Protein AF-A0A956HCK0-F1 (afdb_monomer_lite)

Radius of gyration: 18.27 Å; chains: 1; bounding box: 52×39×49 Å

Sequence (175 aa):
VQETFARLIEARDRYRGDAPFRVYLFTIARNVLYSHLRSRYRIEATFDIIETDDSIADMTGRRHSSLLAEREEHRLLLDALRQLKLSYQELLELYYWQNLTGQELAELFGVVEATIRSRLRQAVSALRTRYQEMAAMPHHKDIEEEQVRAWLEELGLMLEQQKQAPRPSDHPRAG

pLDDT: mean 71.8, std 17.24, range [28.38, 95.88]

Foldseek 3Di:
DVVLVVQLVVCVVVDPPPAPVVLVSVLSSVVVVVVVLCVVQVDDPPCPVQPAQDFQCNRVVDQDQPPLDPDPLLRLLVSLLRNGRPNLNVLLCCVQQVVDDLVSVCVSSVHDSVVSVVSPVVSLVSSLVSSCVSVPPPDDDRDDSVNSSVSSNVVSVSVVVVVVDDDVPPDPPDD

Structure (mmCIF, N/CA/C/O backbone):
data_AF-A0A956HCK0-F1
#
_entry.id   AF-A0A956HCK0-F1
#
loop_
_atom_site.group_PDB
_atom_site.id
_atom_site.type_symbol
_atom_site.label_atom_id
_atom_site.label_alt_id
_atom_site.label_comp_id
_atom_site.label_asym_id
_atom_site.label_entity_id
_atom_site.label_seq_id
_atom_site.pdbx_PDB_ins_code
_atom_site.Cartn_x
_atom_site.Cartn_y
_atom_site.Cartn_z
_atom_site.occupancy
_atom_site.B_iso_or_equiv
_atom_site.auth_seq_id
_atom_site.auth_comp_id
_atom_site.auth_asym_id
_atom_site.auth_atom_id
_atom_site.pdbx_PDB_model_num
ATOM 1 N N . VAL A 1 1 ? -20.531 -3.350 -5.447 1.00 34.78 1 VAL A N 1
ATOM 2 C CA . VAL A 1 1 ? -20.790 -1.889 -5.384 1.00 34.78 1 VAL A CA 1
ATOM 3 C C . VAL A 1 1 ? -21.944 -1.557 -4.438 1.00 34.78 1 VAL A C 1
ATOM 5 O O . VAL A 1 1 ? -21.701 -0.817 -3.497 1.00 34.78 1 VAL A O 1
ATOM 8 N N . GLN A 1 2 ? -23.150 -2.128 -4.600 1.00 28.38 2 GLN A N 1
ATOM 9 C CA . GLN A 1 2 ? -24.285 -1.869 -3.686 1.00 28.38 2 GLN A CA 1
ATOM 10 C C . GLN A 1 2 ? -24.014 -2.268 -2.221 1.00 28.38 2 GLN A C 1
ATOM 12 O O . GLN A 1 2 ? -24.306 -1.491 -1.319 1.00 28.38 2 GLN A O 1
ATOM 17 N N . GLU A 1 3 ? -23.377 -3.416 -1.970 1.00 39.53 3 GLU A N 1
ATOM 18 C CA . GLU A 1 3 ? -23.091 -3.863 -0.595 1.00 39.53 3 GLU A CA 1
ATOM 19 C C . GLU A 1 3 ? -21.990 -3.045 0.105 1.00 39.53 3 GLU A C 1
ATOM 21 O O . GLU A 1 3 ? -22.076 -2.771 1.299 1.00 39.53 3 GLU A O 1
ATOM 26 N N . THR A 1 4 ? -20.992 -2.569 -0.645 1.00 37.47 4 THR A N 1
ATOM 27 C CA . THR A 1 4 ? -19.950 -1.664 -0.132 1.00 37.47 4 THR A CA 1
ATOM 28 C C . THR A 1 4 ? -20.548 -0.328 0.309 1.00 37.47 4 THR A C 1
ATOM 30 O O . THR A 1 4 ? -20.206 0.153 1.381 1.00 37.47 4 THR A O 1
ATOM 33 N N . PHE A 1 5 ? -21.475 0.239 -0.475 1.00 36.38 5 PHE A N 1
ATOM 34 C CA . PHE A 1 5 ? -22.178 1.487 -0.149 1.00 36.38 5 PHE A CA 1
ATOM 35 C C . PHE A 1 5 ? -23.145 1.334 1.037 1.00 36.38 5 PHE A C 1
ATOM 37 O O . PHE A 1 5 ? -23.207 2.223 1.882 1.00 36.38 5 PHE A O 1
ATOM 44 N N . ALA A 1 6 ? -23.854 0.205 1.144 1.00 44.66 6 ALA A N 1
ATOM 45 C CA . ALA A 1 6 ? -24.745 -0.076 2.273 1.00 44.66 6 ALA A CA 1
ATOM 46 C C . ALA A 1 6 ? -23.976 -0.180 3.604 1.00 44.66 6 ALA A C 1
ATOM 48 O O . ALA A 1 6 ? -24.339 0.474 4.581 1.00 44.66 6 ALA A O 1
ATOM 49 N N . ARG A 1 7 ? -22.846 -0.907 3.622 1.00 48.16 7 ARG A N 1
ATOM 50 C CA . ARG A 1 7 ? -21.987 -0.993 4.817 1.00 48.16 7 ARG A CA 1
ATOM 51 C C . ARG A 1 7 ? -21.259 0.321 5.128 1.00 48.16 7 ARG A C 1
ATOM 53 O O . ARG A 1 7 ? -20.979 0.586 6.291 1.00 48.16 7 ARG A O 1
ATOM 60 N N . LEU A 1 8 ? -20.999 1.161 4.121 1.00 44.34 8 LEU A N 1
ATOM 61 C CA . LEU A 1 8 ? -20.495 2.532 4.291 1.00 44.34 8 LEU A CA 1
ATOM 62 C C . LEU A 1 8 ? -21.472 3.401 5.099 1.00 44.34 8 LEU A C 1
ATOM 64 O O . LEU A 1 8 ? -21.060 4.119 6.007 1.00 44.34 8 LEU A O 1
ATOM 68 N N . ILE A 1 9 ? -22.766 3.328 4.757 1.00 48.03 9 ILE A N 1
ATOM 69 C CA . ILE A 1 9 ? -23.830 4.106 5.402 1.00 48.03 9 ILE A CA 1
ATOM 70 C C . ILE A 1 9 ? -24.038 3.633 6.843 1.00 48.03 9 ILE A C 1
ATOM 72 O O . ILE A 1 9 ? -24.081 4.466 7.740 1.00 48.03 9 ILE A O 1
ATOM 76 N N . GLU A 1 10 ? -24.059 2.321 7.091 1.00 53.06 10 GLU A N 1
ATOM 77 C CA . GLU A 1 10 ? -24.174 1.775 8.454 1.00 53.06 10 GLU A CA 1
ATOM 78 C C . GLU A 1 10 ? -22.958 2.065 9.345 1.00 53.06 10 GLU A C 1
ATOM 80 O O . GLU A 1 10 ? -23.066 2.091 10.573 1.00 53.06 10 GLU A O 1
ATOM 85 N N . ALA A 1 11 ? -21.778 2.230 8.746 1.00 51.44 11 ALA A N 1
ATOM 86 C CA . ALA A 1 11 ? -20.554 2.490 9.486 1.00 51.44 11 ALA A CA 1
ATOM 87 C C . ALA A 1 11 ? -20.351 3.977 9.801 1.00 51.44 11 ALA A C 1
ATOM 89 O O . ALA A 1 11 ? -19.704 4.296 10.796 1.00 51.44 11 ALA A O 1
ATOM 90 N N . ARG A 1 12 ? -20.946 4.895 9.025 1.00 49.97 12 ARG A N 1
ATOM 91 C CA . ARG A 1 12 ? -20.933 6.339 9.319 1.00 49.97 12 ARG A CA 1
ATOM 92 C C . ARG A 1 12 ? -21.389 6.633 10.751 1.00 49.97 12 ARG A C 1
ATOM 94 O O . ARG A 1 12 ? -20.757 7.438 11.427 1.00 49.97 12 ARG A O 1
ATOM 101 N N . ASP A 1 13 ? -22.416 5.933 11.221 1.00 54.25 13 ASP A N 1
ATOM 102 C CA . ASP A 1 13 ? -22.980 6.112 12.565 1.00 54.25 13 ASP A CA 1
ATOM 103 C C . ASP A 1 13 ? -22.096 5.512 13.679 1.00 54.25 13 ASP A C 1
ATOM 105 O O . ASP A 1 13 ? -22.306 5.778 14.861 1.00 54.25 13 ASP A O 1
ATOM 109 N N . ARG A 1 14 ? -21.085 4.707 13.317 1.00 60.16 14 ARG A N 1
ATOM 110 C CA . ARG A 1 14 ? -20.126 4.069 14.239 1.00 60.16 14 ARG A CA 1
ATOM 111 C C . ARG A 1 14 ? -18.739 4.713 14.206 1.00 60.16 14 ARG A C 1
ATOM 113 O O . ARG A 1 14 ? -17.854 4.264 14.937 1.00 60.16 14 ARG A O 1
ATOM 120 N N . TYR A 1 15 ? -18.531 5.732 13.373 1.00 63.78 15 TYR A N 1
ATOM 121 C CA . TYR A 1 15 ? -17.286 6.487 13.332 1.00 63.78 15 TYR A CA 1
ATOM 122 C C . TYR A 1 15 ? -17.129 7.312 14.615 1.00 63.78 15 TYR A C 1
ATOM 124 O O . TYR A 1 15 ? -17.943 8.183 14.912 1.00 63.78 15 TYR A O 1
ATOM 132 N N . ARG A 1 16 ? -16.074 7.028 15.382 1.00 66.25 16 ARG A N 1
ATOM 133 C CA . ARG A 1 16 ? -15.818 7.660 16.687 1.00 66.25 16 ARG A CA 1
ATOM 134 C C . ARG A 1 16 ? -14.892 8.877 16.630 1.00 66.25 16 ARG A C 1
ATOM 136 O O . ARG A 1 16 ? -14.771 9.574 17.626 1.00 66.25 16 ARG A O 1
ATOM 143 N N . GLY A 1 17 ? -14.294 9.169 15.470 1.00 70.56 17 GLY A N 1
ATOM 144 C CA . GLY A 1 17 ? -13.376 10.304 15.300 1.00 70.56 17 GLY A CA 1
ATOM 145 C C . GLY A 1 17 ? -11.905 10.010 15.613 1.00 70.56 17 GLY A C 1
ATOM 146 O O . GLY A 1 17 ? -11.095 10.926 15.548 1.00 70.56 17 GLY A O 1
ATOM 147 N N . ASP A 1 18 ? -11.557 8.758 15.919 1.00 71.31 18 ASP A N 1
ATOM 148 C CA . ASP A 1 18 ? -10.221 8.376 16.408 1.00 71.31 18 ASP A CA 1
ATOM 149 C C . ASP A 1 18 ? -9.127 8.334 15.317 1.00 71.31 18 ASP A C 1
ATOM 151 O O . ASP A 1 18 ? -7.944 8.266 15.633 1.00 71.31 18 ASP A O 1
ATOM 155 N N . ALA A 1 19 ? -9.507 8.373 14.039 1.00 73.94 19 ALA A N 1
ATOM 156 C CA . ALA A 1 19 ? -8.618 8.414 12.873 1.00 73.94 19 ALA A CA 1
ATOM 157 C C . ALA A 1 19 ? -9.298 9.229 11.764 1.00 73.94 19 ALA A C 1
ATOM 159 O O . ALA A 1 19 ? -10.526 9.304 11.778 1.00 73.94 19 ALA A O 1
ATOM 160 N N . PRO A 1 20 ? -8.585 9.805 10.776 1.00 79.19 20 PRO A N 1
ATOM 161 C CA . PRO A 1 20 ? -9.219 10.544 9.686 1.00 79.19 20 PRO A CA 1
ATOM 162 C C . PRO A 1 20 ? -10.323 9.727 8.998 1.00 79.19 20 PRO A C 1
ATOM 164 O O . PRO A 1 20 ? -10.153 8.541 8.715 1.00 79.19 20 PRO A O 1
ATOM 167 N N . PHE A 1 21 ? -11.451 10.359 8.659 1.00 71.94 21 PHE A N 1
ATOM 168 C CA . PHE A 1 21 ? -12.618 9.663 8.094 1.00 71.94 21 PHE A CA 1
ATOM 169 C C . PHE A 1 21 ? -12.285 8.805 6.860 1.00 71.94 21 PHE A C 1
ATOM 171 O O . PHE A 1 21 ? -12.842 7.722 6.691 1.00 71.94 21 PHE A O 1
ATOM 178 N N . ARG A 1 22 ? -11.331 9.241 6.024 1.00 71.75 22 ARG A N 1
ATOM 179 C CA . ARG A 1 22 ? -10.846 8.464 4.869 1.00 71.75 22 ARG A CA 1
ATOM 180 C C . ARG A 1 22 ? -10.200 7.135 5.270 1.00 71.75 22 ARG A C 1
ATOM 182 O O . ARG A 1 22 ? -10.450 6.131 4.612 1.00 71.75 22 ARG A O 1
ATOM 189 N N . VAL A 1 23 ? -9.436 7.108 6.363 1.00 75.75 23 VAL A N 1
ATOM 190 C CA . VAL A 1 23 ? -8.816 5.888 6.902 1.00 75.75 23 VAL A CA 1
ATOM 191 C C . VAL A 1 23 ? -9.908 4.921 7.326 1.00 75.75 23 VAL A C 1
ATOM 193 O O . VAL A 1 23 ? -9.940 3.783 6.869 1.00 75.75 23 VAL A O 1
ATOM 196 N N . TYR A 1 24 ? -10.873 5.409 8.106 1.00 72.94 24 TYR A N 1
ATOM 197 C CA . TYR A 1 24 ? -12.026 4.622 8.529 1.00 72.94 24 TYR A CA 1
ATOM 198 C C . TYR A 1 24 ? -12.805 4.036 7.337 1.00 72.94 24 TYR A C 1
ATOM 200 O O . TYR A 1 24 ? -13.130 2.846 7.323 1.00 72.94 24 TYR A O 1
ATOM 208 N N . LEU A 1 25 ? -13.040 4.850 6.303 1.00 72.75 25 LEU A N 1
ATOM 209 C CA . LEU A 1 25 ? -13.724 4.457 5.073 1.00 72.75 25 LEU A CA 1
ATOM 210 C C . LEU A 1 25 ? -13.010 3.316 4.339 1.00 72.75 25 LEU A C 1
ATOM 212 O O . LEU A 1 25 ? -13.639 2.312 3.989 1.00 72.75 25 LEU A O 1
ATOM 216 N N . PHE A 1 26 ? -11.701 3.460 4.117 1.00 74.94 26 PHE A N 1
ATOM 217 C CA . PHE A 1 26 ? -10.905 2.448 3.430 1.00 74.94 26 PHE A CA 1
ATOM 218 C C . PHE A 1 26 ? -10.767 1.174 4.263 1.00 74.94 26 PHE A C 1
ATOM 220 O O . PHE A 1 26 ? -10.846 0.089 3.692 1.00 74.94 26 PHE A O 1
ATOM 227 N N . THR A 1 27 ? -10.691 1.268 5.594 1.00 76.00 27 THR A N 1
ATOM 228 C CA . THR A 1 27 ? -10.738 0.096 6.484 1.00 76.00 27 THR A CA 1
ATOM 229 C C . THR A 1 27 ? -12.021 -0.712 6.282 1.00 76.00 27 THR A C 1
ATOM 231 O O . THR A 1 27 ? -11.978 -1.939 6.169 1.00 76.00 27 THR A O 1
ATOM 234 N N . ILE A 1 28 ? -13.180 -0.052 6.183 1.00 71.50 28 ILE A N 1
ATOM 235 C CA . ILE A 1 28 ? -14.456 -0.739 5.935 1.00 71.50 28 ILE A CA 1
ATOM 236 C C . ILE A 1 28 ? -14.471 -1.354 4.540 1.00 71.50 28 ILE A C 1
ATOM 238 O O . ILE A 1 28 ? -14.764 -2.542 4.412 1.00 71.50 28 ILE A O 1
ATOM 242 N N . ALA A 1 29 ? -14.141 -0.575 3.505 1.00 69.56 29 ALA A N 1
ATOM 243 C CA . ALA A 1 29 ? -14.127 -1.050 2.121 1.00 69.56 29 ALA A CA 1
ATOM 244 C C . ALA A 1 29 ? -13.231 -2.286 1.961 1.00 69.56 29 ALA A C 1
ATOM 246 O O . ALA A 1 29 ? -13.657 -3.285 1.374 1.00 69.56 29 A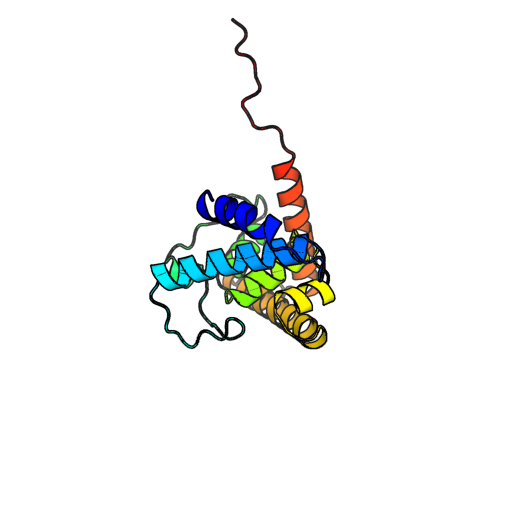LA A O 1
ATOM 247 N N . ARG A 1 30 ? -12.048 -2.244 2.583 1.00 75.38 30 ARG A N 1
ATOM 248 C CA . ARG A 1 30 ? -11.109 -3.355 2.694 1.00 75.38 30 ARG A CA 1
ATOM 249 C C . ARG A 1 30 ? -11.771 -4.574 3.335 1.00 75.38 30 ARG A C 1
ATOM 251 O O . ARG A 1 30 ? -11.849 -5.631 2.716 1.00 75.38 30 ARG A O 1
ATOM 258 N N . ASN A 1 31 ? -12.338 -4.429 4.531 1.00 75.31 31 ASN A N 1
ATOM 259 C CA . ASN A 1 31 ? -12.994 -5.536 5.235 1.00 75.31 31 ASN A CA 1
ATOM 260 C C . ASN A 1 31 ? -14.141 -6.170 4.424 1.00 75.31 31 ASN A C 1
ATOM 262 O O . ASN A 1 31 ? -14.299 -7.393 4.435 1.00 75.31 31 ASN A O 1
ATOM 266 N N . VAL A 1 32 ? -14.923 -5.368 3.690 1.00 71.06 32 VAL A N 1
ATOM 267 C CA . VAL A 1 32 ? -15.974 -5.875 2.788 1.00 71.06 32 VAL A CA 1
ATOM 268 C C . VAL A 1 32 ? -15.381 -6.660 1.623 1.00 71.06 32 VAL A C 1
ATOM 270 O O . VAL A 1 32 ? -15.848 -7.766 1.346 1.00 71.06 32 VAL A O 1
ATOM 273 N N . LEU A 1 33 ? -14.359 -6.113 0.959 1.00 70.62 33 LEU A N 1
ATOM 274 C CA . LEU A 1 33 ? -13.676 -6.777 -0.150 1.00 70.62 33 LEU A CA 1
ATOM 275 C C . LEU A 1 33 ? -13.133 -8.139 0.294 1.00 70.62 33 LEU A C 1
ATOM 277 O O . LEU A 1 33 ? -13.471 -9.155 -0.309 1.00 70.62 33 LEU A O 1
ATOM 281 N N . TYR A 1 34 ? -12.390 -8.187 1.400 1.00 71.88 34 TYR A N 1
ATOM 282 C CA . TYR A 1 34 ? -11.836 -9.437 1.926 1.00 71.88 34 TYR A CA 1
ATOM 283 C C . TYR A 1 34 ? -12.906 -10.431 2.366 1.00 71.88 34 TYR A C 1
ATOM 285 O O . TYR A 1 34 ? -12.773 -11.626 2.105 1.00 71.88 34 TYR A O 1
ATOM 293 N N . SER A 1 35 ? -13.985 -9.963 2.997 1.00 71.50 35 SER A N 1
ATOM 294 C CA . SER A 1 35 ? -15.117 -10.822 3.356 1.00 71.50 35 SER A CA 1
ATOM 295 C C . SER A 1 35 ? -15.730 -11.478 2.113 1.00 71.50 35 SER A C 1
ATOM 297 O O . SER A 1 35 ? -15.987 -12.684 2.121 1.00 71.50 35 SER A O 1
ATOM 299 N N . HIS A 1 36 ? -15.891 -10.714 1.027 1.00 69.38 36 HIS A N 1
ATOM 300 C CA . HIS A 1 36 ? -16.385 -11.229 -0.248 1.00 69.38 36 HIS A CA 1
ATOM 301 C C . HIS A 1 36 ? -15.407 -12.224 -0.886 1.00 69.38 36 HIS A C 1
ATOM 303 O O . HIS A 1 36 ? -15.818 -13.306 -1.302 1.00 69.38 36 HIS A O 1
ATOM 309 N N . LEU A 1 37 ? -14.114 -11.889 -0.929 1.00 67.81 37 LEU A N 1
ATOM 310 C CA . LEU A 1 37 ? -13.074 -12.748 -1.494 1.00 67.81 37 LEU A CA 1
ATOM 311 C C . LEU A 1 37 ? -12.963 -14.079 -0.734 1.00 67.81 37 LEU A C 1
ATOM 313 O O . LEU A 1 37 ? -12.975 -15.141 -1.354 1.00 67.81 37 LEU A O 1
ATOM 317 N N . ARG A 1 38 ? -12.970 -14.047 0.604 1.00 71.44 38 ARG A N 1
ATOM 318 C CA . ARG A 1 38 ? -12.934 -15.253 1.444 1.00 71.44 38 ARG A CA 1
ATOM 319 C C . ARG A 1 38 ? -14.139 -16.158 1.194 1.00 71.44 38 ARG A C 1
ATOM 321 O O . ARG A 1 38 ? -13.980 -17.362 1.015 1.00 71.44 38 ARG A O 1
ATOM 328 N N . SER A 1 39 ? -15.338 -15.575 1.145 1.00 72.06 39 SER A N 1
ATOM 329 C CA . SER A 1 39 ? -16.576 -16.320 0.889 1.00 72.06 39 SER A CA 1
ATOM 330 C C . SER A 1 39 ? -16.601 -16.936 -0.511 1.00 72.06 39 SER A C 1
ATOM 332 O O . SER A 1 39 ? -17.030 -18.077 -0.672 1.00 72.06 39 SER A O 1
ATOM 334 N N . ARG A 1 40 ? -16.121 -16.201 -1.517 1.00 67.75 40 ARG A N 1
ATOM 335 C CA . ARG A 1 40 ? -16.185 -16.610 -2.922 1.00 67.75 40 ARG A CA 1
ATOM 336 C C . ARG A 1 40 ? -15.122 -17.637 -3.309 1.00 67.75 40 ARG A C 1
ATOM 338 O O . ARG A 1 40 ? -15.404 -18.481 -4.153 1.00 67.75 40 ARG A O 1
ATOM 345 N N . TYR A 1 41 ? -13.938 -17.575 -2.702 1.00 63.91 41 TYR A N 1
ATOM 346 C CA . TYR A 1 41 ? -12.786 -18.390 -3.103 1.00 63.91 41 TYR A CA 1
ATOM 347 C C . TYR A 1 41 ? -12.343 -19.418 -2.049 1.00 63.91 41 TYR A C 1
ATOM 349 O O . TYR A 1 41 ? -11.331 -20.078 -2.241 1.00 63.91 41 TYR A O 1
ATOM 357 N N . ARG A 1 42 ? -13.120 -19.611 -0.967 1.00 62.31 42 ARG A N 1
ATOM 358 C CA . ARG A 1 42 ? -12.902 -20.643 0.076 1.00 62.31 42 ARG A CA 1
ATOM 359 C C . ARG A 1 42 ? -11.488 -20.649 0.672 1.00 62.31 42 ARG A C 1
ATOM 361 O O . ARG A 1 42 ? -10.952 -21.697 1.013 1.00 62.31 42 ARG A O 1
ATOM 368 N N . ILE A 1 43 ? -10.921 -19.464 0.816 1.00 58.00 43 ILE A N 1
ATOM 369 C CA . ILE A 1 43 ? -9.607 -19.240 1.406 1.00 58.00 43 ILE A CA 1
ATOM 370 C C . ILE A 1 43 ? -9.636 -19.614 2.904 1.00 58.00 43 ILE A C 1
ATOM 372 O O . ILE A 1 43 ? -10.532 -19.167 3.628 1.00 58.00 43 ILE A O 1
ATOM 376 N N . GLU A 1 44 ? -8.681 -20.434 3.366 1.00 50.03 44 GLU A N 1
ATOM 377 C CA . GLU A 1 44 ? -8.596 -20.912 4.757 1.00 50.03 44 GLU A CA 1
ATOM 378 C C . GLU A 1 44 ? -8.348 -19.785 5.780 1.00 50.03 44 GLU A C 1
ATOM 380 O O . GLU A 1 44 ? -7.806 -18.721 5.482 1.00 50.03 44 GLU A O 1
ATOM 385 N N . ALA A 1 45 ? -8.804 -20.019 7.015 1.00 43.66 45 ALA A N 1
ATOM 386 C CA . ALA A 1 45 ? -8.985 -19.013 8.064 1.00 43.66 45 ALA A CA 1
ATOM 387 C C . ALA A 1 45 ? -7.690 -18.378 8.606 1.00 43.66 45 ALA A C 1
ATOM 389 O O . ALA A 1 45 ? -7.767 -17.336 9.261 1.00 43.66 45 ALA A O 1
ATOM 390 N N . THR A 1 46 ? -6.517 -18.936 8.306 1.00 40.66 46 THR A N 1
ATOM 391 C CA . THR A 1 46 ? -5.204 -18.402 8.710 1.00 40.66 46 THR A CA 1
ATOM 392 C C . THR A 1 46 ? -4.739 -17.301 7.750 1.00 40.66 46 THR A C 1
ATOM 394 O O . THR A 1 46 ? -3.625 -17.299 7.248 1.00 40.66 46 THR A O 1
ATOM 397 N N . PHE A 1 47 ? -5.631 -16.362 7.445 1.00 41.94 47 PHE A N 1
ATOM 398 C CA . PHE A 1 47 ? -5.313 -15.169 6.672 1.00 41.94 47 PHE A CA 1
ATOM 399 C C . PHE A 1 47 ? -4.809 -14.110 7.650 1.00 41.94 47 PHE A C 1
ATOM 401 O O . PHE A 1 47 ? -5.572 -13.243 8.085 1.00 41.94 47 PHE A O 1
ATOM 408 N N . ASP A 1 48 ? -3.527 -14.180 8.009 1.00 46.75 48 ASP A N 1
ATOM 409 C CA . ASP A 1 48 ? -2.842 -12.948 8.375 1.00 46.75 48 ASP A CA 1
ATOM 410 C C . ASP A 1 48 ? -2.708 -12.167 7.069 1.00 46.75 48 ASP A C 1
ATOM 412 O O . ASP A 1 48 ? -1.924 -12.508 6.192 1.00 46.75 48 ASP A O 1
ATOM 416 N N . ILE A 1 49 ? -3.602 -11.200 6.863 1.00 50.53 49 ILE A N 1
ATOM 417 C CA . ILE A 1 49 ? -3.892 -10.584 5.552 1.00 50.53 49 ILE A CA 1
ATOM 418 C C . ILE A 1 49 ? -2.661 -9.853 4.972 1.00 50.53 49 ILE A C 1
ATOM 420 O O . ILE A 1 49 ? -2.600 -9.450 3.815 1.00 50.53 49 ILE A O 1
ATOM 424 N N . ILE A 1 50 ? -1.646 -9.681 5.804 1.00 47.78 50 ILE A N 1
ATOM 425 C CA . ILE A 1 50 ? -0.329 -9.158 5.478 1.00 47.78 50 ILE A CA 1
ATOM 426 C C . ILE A 1 50 ? 0.558 -10.200 4.755 1.00 47.78 50 ILE A C 1
ATOM 428 O O . ILE A 1 50 ? 1.406 -9.817 3.940 1.00 47.78 50 ILE A O 1
ATOM 432 N N . GLU A 1 51 ? 0.366 -11.488 5.037 1.00 50.22 51 GLU A N 1
ATOM 433 C CA . GLU A 1 51 ? 1.206 -12.625 4.623 1.00 50.22 51 GLU A CA 1
ATOM 434 C C . GLU A 1 51 ? 0.599 -13.474 3.501 1.00 50.22 51 GLU A C 1
ATOM 436 O O . GLU A 1 51 ? 1.156 -14.491 3.111 1.00 50.22 51 GLU A O 1
ATOM 441 N N . THR A 1 52 ? -0.543 -13.073 2.958 1.00 57.09 52 THR A N 1
ATOM 442 C CA . THR A 1 52 ? -1.240 -13.850 1.932 1.00 57.09 52 THR A CA 1
ATOM 443 C C . THR A 1 52 ? -0.490 -13.735 0.614 1.00 57.09 52 THR A C 1
ATOM 445 O O . THR A 1 52 ? -0.331 -12.618 0.120 1.00 57.09 52 THR A O 1
ATOM 448 N N . ASP A 1 53 ? -0.062 -14.855 0.036 1.00 59.44 53 ASP A N 1
ATOM 449 C CA . ASP A 1 53 ? 0.644 -14.873 -1.254 1.00 59.44 53 ASP A CA 1
ATOM 450 C C . ASP A 1 53 ? -0.301 -14.810 -2.468 1.00 59.44 53 ASP A C 1
ATOM 452 O O . ASP A 1 53 ? 0.154 -14.592 -3.589 1.00 59.44 53 ASP A O 1
ATOM 456 N N . ASP A 1 54 ? -1.615 -14.930 -2.253 1.00 61.12 54 ASP A N 1
ATOM 457 C CA . ASP A 1 54 ? -2.611 -14.926 -3.326 1.00 61.12 54 ASP A CA 1
ATOM 458 C C . ASP A 1 54 ? -2.725 -13.551 -4.020 1.00 61.12 54 ASP A C 1
ATOM 460 O O . ASP A 1 54 ? -2.863 -12.498 -3.375 1.00 61.12 54 ASP A O 1
ATOM 464 N N . SER A 1 55 ? -2.728 -13.557 -5.358 1.00 59.41 55 SER A N 1
ATOM 465 C CA . SER A 1 55 ? -3.033 -12.385 -6.190 1.00 59.41 55 SER A CA 1
ATOM 466 C C . SER A 1 55 ? -4.467 -12.425 -6.741 1.00 59.41 55 SER A C 1
ATOM 468 O O . SER A 1 55 ? -5.066 -13.489 -6.912 1.00 59.41 55 SER A O 1
ATOM 470 N N . ILE A 1 56 ? -5.034 -11.265 -7.107 1.00 62.38 56 ILE A N 1
ATOM 471 C CA . ILE A 1 56 ? -6.342 -11.215 -7.798 1.00 62.38 56 ILE A CA 1
ATOM 472 C C . ILE A 1 56 ? -6.308 -12.016 -9.110 1.00 62.38 56 ILE A C 1
ATOM 474 O O . ILE A 1 56 ? -7.315 -12.627 -9.488 1.00 62.38 56 ILE A O 1
ATOM 478 N N . ALA A 1 57 ? -5.171 -12.024 -9.810 1.00 56.25 57 ALA A N 1
ATOM 479 C CA . ALA A 1 57 ? -5.004 -12.794 -11.037 1.00 56.25 57 ALA A CA 1
ATOM 480 C C . ALA A 1 57 ? -5.146 -14.305 -10.783 1.00 56.25 57 ALA A C 1
ATOM 482 O O . ALA A 1 57 ? -5.866 -14.970 -11.533 1.00 56.25 57 ALA A O 1
ATOM 483 N N . ASP A 1 58 ? -4.554 -14.817 -9.701 1.00 59.41 58 ASP A N 1
ATOM 484 C CA . ASP A 1 58 ? -4.656 -16.231 -9.312 1.00 59.41 58 ASP A CA 1
ATOM 485 C C . ASP A 1 58 ? -6.092 -16.596 -8.932 1.00 59.41 58 ASP A C 1
ATOM 487 O O . ASP A 1 58 ? -6.633 -17.605 -9.383 1.00 59.41 58 ASP A O 1
ATOM 491 N N . MET A 1 59 ? -6.755 -15.723 -8.171 1.00 59.34 59 MET A N 1
ATOM 492 C CA . MET A 1 59 ? -8.118 -15.960 -7.692 1.00 59.34 59 MET A CA 1
ATOM 493 C C . MET A 1 59 ? -9.153 -15.929 -8.820 1.00 59.34 59 MET A C 1
ATOM 495 O O . MET A 1 59 ? -10.119 -16.690 -8.815 1.00 59.34 59 MET A O 1
ATOM 499 N N . THR A 1 60 ? -8.991 -15.027 -9.788 1.00 57.34 60 THR A N 1
ATOM 500 C CA . THR A 1 60 ? -9.984 -14.832 -10.856 1.00 57.34 60 THR A CA 1
ATOM 501 C C . THR A 1 60 ? -9.709 -15.670 -12.100 1.00 57.34 60 THR A C 1
ATOM 503 O O . THR A 1 60 ? -10.623 -15.845 -12.910 1.00 57.34 60 THR A O 1
ATOM 506 N N . GLY A 1 61 ? -8.475 -16.154 -12.287 1.00 54.31 61 GLY A N 1
ATOM 507 C CA . GLY A 1 61 ? -8.022 -16.822 -13.509 1.00 54.31 61 GLY A CA 1
ATOM 508 C C . GLY A 1 61 ? -8.017 -15.914 -14.746 1.00 54.31 61 GLY A C 1
ATOM 509 O O . GLY A 1 61 ? -7.834 -16.394 -15.864 1.00 54.31 61 GLY A O 1
ATOM 510 N N . ARG A 1 62 ? -8.247 -14.601 -14.584 1.00 49.88 62 ARG A N 1
ATOM 511 C CA . ARG A 1 62 ? -8.379 -13.654 -15.696 1.00 49.88 62 ARG A CA 1
ATOM 512 C C . ARG A 1 62 ? -7.203 -12.691 -15.732 1.00 49.88 62 ARG A C 1
ATOM 514 O O . ARG A 1 62 ? -7.119 -11.757 -14.941 1.00 49.88 62 ARG A O 1
ATOM 521 N N . ARG A 1 63 ? -6.352 -12.856 -16.742 1.00 52.28 63 ARG A N 1
ATOM 522 C CA . ARG A 1 63 ? -5.377 -11.843 -17.165 1.00 52.28 63 ARG A CA 1
ATOM 523 C C . ARG A 1 63 ? -6.068 -10.890 -18.142 1.00 52.28 63 ARG A C 1
ATOM 525 O O . ARG A 1 63 ? -5.930 -11.026 -19.352 1.00 52.28 63 ARG A O 1
ATOM 532 N N . HIS A 1 64 ? -6.922 -10.000 -17.641 1.00 47.19 64 HIS A N 1
ATOM 533 C CA . HIS A 1 64 ? -7.497 -8.963 -18.500 1.00 47.19 64 HIS A CA 1
ATOM 534 C C . HIS A 1 64 ? -6.393 -7.973 -18.879 1.00 47.19 64 HIS A C 1
ATOM 536 O O . HIS A 1 64 ? -5.825 -7.345 -17.990 1.00 47.19 64 HIS A O 1
ATOM 542 N N . SER A 1 65 ? -6.120 -7.817 -20.178 1.00 46.88 65 SER A N 1
ATOM 543 C CA . SER A 1 65 ? -5.250 -6.750 -20.674 1.00 46.88 65 SER A CA 1
ATOM 544 C C . SER A 1 65 ? -5.841 -5.404 -20.269 1.00 46.88 65 SER A C 1
ATOM 546 O O . SER A 1 65 ? -7.016 -5.136 -20.552 1.00 46.88 65 SER A O 1
ATOM 548 N N . SER A 1 66 ? -5.042 -4.556 -19.631 1.00 52.03 66 SER A N 1
ATOM 549 C CA . SER A 1 66 ? -5.450 -3.193 -19.289 1.00 52.03 66 SER A CA 1
ATOM 550 C C . SER A 1 66 ? -5.716 -2.376 -20.558 1.00 52.03 66 SER A C 1
ATOM 552 O O . SER A 1 66 ? -4.823 -1.705 -21.055 1.00 52.03 66 SER A O 1
ATOM 554 N N . LEU A 1 67 ? -6.951 -2.375 -21.071 1.00 48.44 67 LEU A N 1
ATOM 555 C CA . LEU A 1 67 ? -7.392 -1.479 -22.160 1.00 48.44 67 LEU A CA 1
ATOM 556 C C . LEU A 1 67 ? -7.348 0.014 -21.764 1.00 48.44 67 LEU A C 1
ATOM 558 O O . LEU A 1 67 ? -7.707 0.872 -22.560 1.00 48.44 67 LEU A O 1
ATOM 562 N N . LEU A 1 68 ? -6.958 0.314 -20.520 1.00 52.16 68 LEU A N 1
ATOM 563 C CA . LEU A 1 68 ? -6.974 1.641 -19.910 1.00 52.16 68 LEU A CA 1
ATOM 564 C C . LEU A 1 68 ? -5.690 2.450 -20.168 1.00 52.16 68 LEU A C 1
ATOM 566 O O . LEU A 1 68 ? -5.691 3.657 -19.952 1.00 52.16 68 LEU A O 1
ATOM 570 N N . ALA A 1 69 ? -4.605 1.802 -20.599 1.00 54.97 69 ALA A N 1
ATOM 571 C CA . ALA A 1 69 ? -3.304 2.434 -20.792 1.00 54.97 69 ALA A CA 1
ATOM 572 C C . ALA A 1 69 ? -2.978 2.573 -22.286 1.00 54.97 69 ALA A C 1
ATOM 574 O O . ALA A 1 69 ? -2.868 1.573 -22.992 1.00 54.97 69 ALA A O 1
ATOM 575 N N . GLU A 1 70 ? -2.807 3.811 -22.758 1.00 63.91 70 GLU A N 1
ATOM 576 C CA . GLU A 1 70 ? -2.388 4.097 -24.142 1.00 63.91 70 GLU A CA 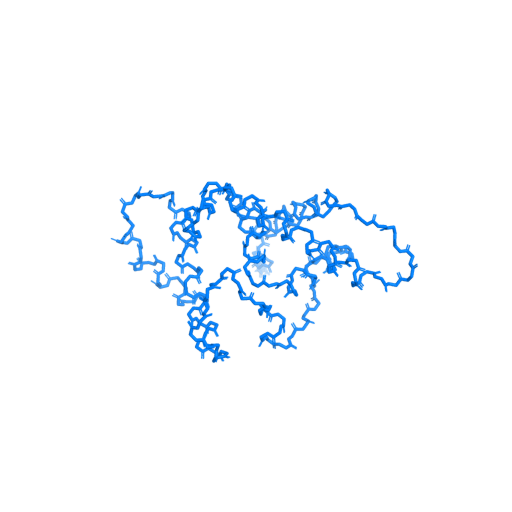1
ATOM 577 C C . GLU A 1 70 ? -0.909 3.752 -24.385 1.00 63.91 70 GLU A C 1
ATOM 579 O O . GLU A 1 70 ? -0.514 3.467 -25.514 1.00 63.91 70 GLU A O 1
ATOM 584 N N . ARG A 1 71 ? -0.094 3.755 -23.320 1.00 78.75 71 ARG A N 1
ATOM 585 C CA . ARG A 1 71 ? 1.326 3.385 -23.346 1.00 78.75 71 ARG A CA 1
ATOM 586 C C . ARG A 1 71 ? 1.527 1.935 -22.921 1.00 78.75 71 ARG A C 1
ATOM 588 O O . ARG A 1 71 ? 0.959 1.487 -21.923 1.00 78.75 71 ARG A O 1
ATOM 595 N N . GLU A 1 72 ? 2.390 1.224 -23.642 1.00 81.50 72 GLU A N 1
ATOM 596 C CA . GLU A 1 72 ? 2.699 -0.182 -23.359 1.00 81.50 72 GLU A CA 1
ATOM 597 C C . GLU A 1 72 ? 3.328 -0.364 -21.971 1.00 81.50 72 GLU A C 1
ATOM 599 O O . GLU A 1 72 ? 2.969 -1.310 -21.271 1.00 81.50 72 GLU A O 1
ATOM 604 N N . GLU A 1 73 ? 4.181 0.566 -21.517 1.00 82.81 73 GLU A N 1
ATOM 605 C CA . GLU A 1 73 ? 4.787 0.472 -20.181 1.00 82.81 73 GLU A CA 1
ATOM 606 C C . GLU A 1 73 ? 3.722 0.536 -19.079 1.00 82.81 73 GLU A C 1
ATOM 608 O O . GLU A 1 73 ? 3.717 -0.259 -18.144 1.00 82.81 73 GLU A O 1
ATOM 613 N N . HIS A 1 74 ? 2.750 1.436 -19.210 1.00 81.50 74 HIS A N 1
ATOM 614 C CA . HIS A 1 74 ? 1.648 1.565 -18.255 1.00 81.50 74 HIS A CA 1
ATOM 615 C C . HIS A 1 74 ? 0.742 0.329 -18.250 1.00 81.50 74 HIS A C 1
ATOM 617 O O . HIS A 1 74 ? 0.299 -0.111 -17.186 1.00 81.50 74 HIS A O 1
ATOM 623 N N . ARG A 1 75 ? 0.496 -0.270 -19.423 1.00 80.44 75 ARG A N 1
ATO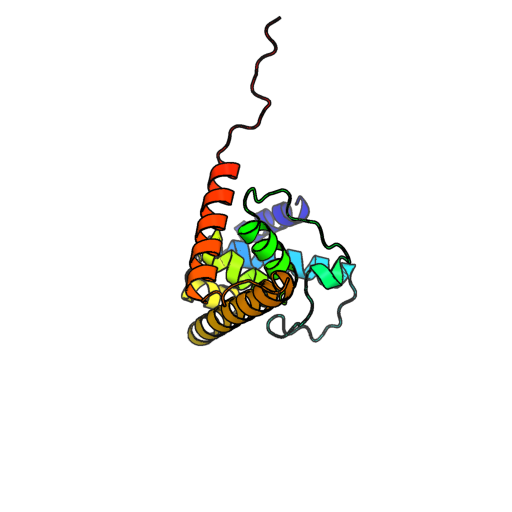M 624 C CA . ARG A 1 75 ? -0.270 -1.518 -19.538 1.00 80.44 75 ARG A CA 1
ATOM 625 C C . ARG A 1 75 ? 0.436 -2.665 -18.821 1.00 80.44 75 ARG A C 1
ATOM 627 O O . ARG A 1 75 ? -0.184 -3.337 -17.996 1.00 80.44 75 ARG A O 1
ATOM 634 N N . LEU A 1 76 ? 1.725 -2.850 -19.103 1.00 83.94 76 LEU A N 1
ATOM 635 C CA . LEU A 1 76 ? 2.555 -3.872 -18.468 1.00 83.94 76 LEU A CA 1
ATOM 636 C C . LEU A 1 76 ? 2.657 -3.655 -16.957 1.00 83.94 76 LEU A C 1
ATOM 638 O O . LEU A 1 76 ? 2.587 -4.621 -16.202 1.00 83.94 76 LEU A O 1
ATOM 642 N N . LEU A 1 77 ? 2.749 -2.405 -16.497 1.00 85.44 77 LEU A N 1
ATOM 643 C CA . LEU A 1 77 ? 2.796 -2.086 -15.072 1.00 85.44 77 LEU A CA 1
ATOM 644 C C . LEU A 1 77 ? 1.495 -2.446 -14.351 1.00 85.44 77 LEU A C 1
ATOM 646 O O . LEU A 1 77 ? 1.540 -3.040 -13.276 1.00 85.44 77 LEU A O 1
ATOM 650 N N . LEU A 1 78 ? 0.338 -2.144 -14.946 1.00 82.19 78 LEU A N 1
ATOM 651 C CA . LEU A 1 78 ? -0.961 -2.539 -14.395 1.00 82.19 78 LEU A CA 1
ATOM 652 C C . LEU A 1 78 ? -1.135 -4.064 -14.376 1.00 82.19 78 LEU A C 1
ATOM 654 O O . LEU A 1 78 ? -1.681 -4.613 -13.416 1.00 82.19 78 LEU A O 1
ATOM 658 N N . ASP A 1 79 ? -0.664 -4.763 -15.408 1.00 80.19 79 ASP A N 1
ATOM 659 C CA . ASP A 1 79 ? -0.749 -6.223 -15.467 1.00 80.19 79 ASP A CA 1
ATOM 660 C C . ASP A 1 79 ? 0.231 -6.898 -14.484 1.00 80.19 79 ASP A C 1
ATOM 662 O O . ASP A 1 79 ? -0.103 -7.935 -13.899 1.00 80.19 79 ASP A O 1
ATOM 666 N N . ALA A 1 80 ? 1.400 -6.292 -14.245 1.00 85.88 80 ALA A N 1
ATOM 667 C CA . ALA A 1 80 ? 2.352 -6.701 -13.214 1.00 85.88 80 ALA A CA 1
ATOM 668 C C . ALA A 1 80 ? 1.797 -6.453 -11.803 1.00 85.88 80 ALA A C 1
ATOM 670 O O . ALA A 1 80 ? 1.866 -7.340 -10.951 1.00 85.88 80 ALA A O 1
ATOM 671 N N . LEU A 1 81 ? 1.171 -5.293 -11.569 1.00 83.94 81 LEU A N 1
ATOM 672 C CA . LEU A 1 81 ? 0.518 -4.949 -10.303 1.00 83.94 81 LEU A CA 1
ATOM 673 C C . LEU A 1 81 ? -0.527 -6.002 -9.919 1.00 83.94 81 LEU A C 1
ATOM 675 O O . LEU A 1 81 ? -0.504 -6.499 -8.797 1.00 83.94 81 LEU A O 1
ATOM 679 N N . ARG A 1 82 ? -1.383 -6.423 -10.861 1.00 80.88 82 ARG A N 1
ATOM 680 C CA . ARG A 1 82 ? -2.433 -7.434 -10.612 1.00 80.88 82 ARG A CA 1
ATOM 681 C C . ARG A 1 82 ? -1.913 -8.820 -10.226 1.00 80.88 82 ARG A C 1
ATOM 683 O O . ARG A 1 82 ? -2.695 -9.611 -9.694 1.00 80.88 82 ARG A O 1
ATOM 690 N N . GLN A 1 83 ? -0.643 -9.110 -10.500 1.00 81.25 83 GLN A N 1
ATOM 691 C CA . GLN A 1 83 ? 0.025 -10.373 -10.165 1.00 81.25 83 GLN A CA 1
ATOM 692 C C . GLN A 1 83 ? 0.804 -10.310 -8.847 1.00 81.25 83 GLN A C 1
ATOM 694 O O . GLN A 1 83 ? 1.324 -11.326 -8.392 1.00 81.25 83 GLN A O 1
ATOM 699 N N . LEU A 1 84 ? 0.906 -9.139 -8.213 1.00 81.94 84 LEU A N 1
ATOM 700 C CA . LEU A 1 84 ? 1.450 -9.054 -6.861 1.00 81.94 84 LEU A CA 1
ATOM 701 C C . LEU A 1 84 ? 0.476 -9.653 -5.855 1.00 81.94 84 LEU A C 1
ATOM 703 O O . LEU A 1 84 ? -0.727 -9.710 -6.099 1.00 81.94 84 LEU A O 1
ATOM 707 N N . LYS A 1 85 ? 0.970 -10.024 -4.677 1.00 81.12 85 LYS A N 1
ATOM 708 C CA . LYS A 1 85 ? 0.079 -10.358 -3.570 1.00 81.12 85 LYS A CA 1
ATOM 709 C C . LYS A 1 85 ? -0.859 -9.199 -3.242 1.00 81.12 85 LYS A C 1
ATOM 711 O O . LYS A 1 85 ? -0.461 -8.030 -3.306 1.00 81.12 85 LYS A O 1
ATOM 716 N N . LEU A 1 86 ? -2.086 -9.523 -2.846 1.00 76.62 86 LEU A N 1
ATOM 717 C CA . LEU A 1 86 ? -3.149 -8.538 -2.639 1.00 76.62 86 LEU A CA 1
ATOM 718 C C . LEU A 1 86 ? -2.751 -7.411 -1.668 1.00 76.62 86 LEU A C 1
ATOM 720 O O . LEU A 1 86 ? -3.026 -6.245 -1.935 1.00 76.62 86 LEU A O 1
ATOM 724 N N . SER A 1 87 ? -2.013 -7.725 -0.599 1.00 79.25 87 SER A N 1
ATOM 725 C CA . SER A 1 87 ? -1.542 -6.721 0.365 1.00 79.25 87 SER A CA 1
ATOM 726 C C . SER A 1 87 ? -0.574 -5.692 -0.232 1.00 79.25 87 SER A C 1
ATOM 728 O O . SER A 1 87 ? -0.567 -4.536 0.191 1.00 79.25 87 SER A O 1
ATOM 730 N N . TYR A 1 88 ? 0.227 -6.075 -1.230 1.00 85.69 88 TYR A N 1
ATOM 731 C CA . TYR A 1 88 ? 1.099 -5.148 -1.955 1.00 85.69 88 TYR A CA 1
ATOM 732 C C . TYR A 1 88 ? 0.322 -4.309 -2.962 1.00 85.69 88 TYR A C 1
ATOM 734 O O . TYR A 1 88 ? 0.604 -3.119 -3.071 1.00 85.69 88 TYR A O 1
ATOM 742 N N . GLN A 1 89 ? -0.678 -4.891 -3.632 1.00 82.75 89 GLN A N 1
ATOM 743 C CA . GLN A 1 89 ? -1.586 -4.129 -4.494 1.00 82.75 89 GLN A CA 1
ATOM 744 C C . GLN A 1 89 ? -2.263 -3.016 -3.687 1.00 82.75 89 GLN A C 1
ATOM 746 O O . GLN A 1 89 ? -2.091 -1.842 -3.996 1.00 82.75 89 GLN A O 1
ATOM 751 N N . GLU A 1 90 ? -2.922 -3.372 -2.580 1.00 82.31 90 GLU A N 1
ATOM 752 C CA . GLU A 1 90 ? -3.632 -2.414 -1.727 1.00 82.31 90 GLU A CA 1
ATOM 753 C C . GLU A 1 90 ? -2.721 -1.308 -1.186 1.00 82.31 90 GLU A C 1
ATOM 755 O O . GLU A 1 90 ? -3.104 -0.140 -1.192 1.00 82.31 90 GLU A O 1
ATOM 760 N N . LEU A 1 91 ? -1.512 -1.652 -0.728 1.00 88.88 91 LEU A N 1
ATOM 761 C CA . LEU A 1 91 ? -0.562 -0.658 -0.225 1.00 88.88 91 LEU A CA 1
ATOM 762 C C . LEU A 1 91 ? -0.153 0.347 -1.304 1.00 88.88 91 LEU A C 1
ATOM 764 O O . LEU A 1 91 ? -0.085 1.541 -1.017 1.00 88.88 91 LEU A O 1
ATOM 768 N N . LEU A 1 92 ? 0.116 -0.120 -2.525 1.00 87.62 92 LEU A N 1
ATOM 769 C CA . LEU A 1 92 ? 0.501 0.750 -3.634 1.00 87.62 92 LEU A CA 1
ATOM 770 C C . LEU A 1 92 ? -0.669 1.636 -4.076 1.00 87.62 92 LEU A C 1
ATOM 772 O O . LEU A 1 92 ? -0.483 2.839 -4.228 1.00 87.62 92 LEU A O 1
ATOM 776 N N . GLU A 1 93 ? -1.876 1.081 -4.211 1.00 85.25 93 GLU A N 1
ATOM 777 C CA . GLU A 1 93 ? -3.065 1.849 -4.599 1.00 85.25 93 GLU A CA 1
ATOM 778 C C . GLU A 1 93 ? -3.416 2.928 -3.567 1.00 85.25 93 GLU A C 1
ATOM 780 O O . GLU A 1 93 ? -3.642 4.088 -3.917 1.00 85.25 93 GLU A O 1
ATOM 785 N N . LEU A 1 94 ? -3.448 2.566 -2.281 1.00 86.38 94 LEU A N 1
ATOM 786 C CA . LEU A 1 94 ? -3.799 3.504 -1.217 1.00 86.38 94 LEU A CA 1
ATOM 787 C C . LEU A 1 94 ? -2.756 4.620 -1.079 1.00 86.38 94 LEU A C 1
ATOM 789 O O . LEU A 1 94 ? -3.122 5.770 -0.840 1.00 86.38 94 LEU A O 1
ATOM 793 N N . TYR A 1 95 ? -1.474 4.296 -1.253 1.00 91.06 95 TYR A N 1
ATOM 794 C CA . TYR A 1 95 ? -0.402 5.283 -1.168 1.00 91.06 95 TYR A CA 1
ATOM 795 C C . TYR A 1 95 ? -0.364 6.201 -2.396 1.00 91.06 95 TYR A C 1
ATOM 797 O O . TYR A 1 95 ? -0.483 7.413 -2.249 1.00 91.06 95 TYR A O 1
ATOM 805 N N . TYR A 1 96 ? -0.247 5.639 -3.605 1.00 87.62 96 TYR A N 1
ATOM 806 C CA . TYR A 1 96 ? -0.003 6.421 -4.824 1.00 87.62 96 TYR A CA 1
ATOM 807 C C . TYR A 1 96 ? -1.268 6.994 -5.466 1.00 87.62 96 TYR A C 1
ATOM 809 O O . TYR A 1 96 ? -1.186 8.015 -6.138 1.00 87.62 96 TYR A O 1
ATOM 817 N N . TRP A 1 97 ? -2.432 6.356 -5.304 1.00 84.75 97 TRP A N 1
ATOM 818 C CA . TRP A 1 97 ? -3.660 6.778 -6.003 1.00 84.75 97 TRP A CA 1
ATOM 819 C C . TRP A 1 97 ? -4.728 7.346 -5.077 1.00 84.75 97 TRP A C 1
ATOM 821 O O . TRP A 1 97 ? -5.624 8.048 -5.536 1.00 84.75 97 TRP A O 1
ATOM 831 N N . GLN A 1 98 ? -4.671 7.023 -3.784 1.00 83.19 98 GLN A N 1
ATOM 832 C CA . GLN A 1 98 ? -5.565 7.604 -2.776 1.00 83.19 98 GLN A CA 1
ATOM 833 C C . GLN A 1 98 ? -4.854 8.615 -1.869 1.00 83.19 98 GLN A C 1
ATOM 835 O O . GLN A 1 98 ? -5.506 9.225 -1.021 1.00 83.19 98 GLN A O 1
ATOM 840 N N . ASN A 1 99 ? -3.546 8.826 -2.066 1.00 88.25 99 ASN A N 1
ATOM 841 C CA . ASN A 1 99 ? -2.726 9.791 -1.333 1.00 88.25 99 ASN A CA 1
ATOM 842 C C . ASN A 1 99 ? -2.780 9.606 0.198 1.00 88.25 99 ASN A C 1
ATOM 844 O O . ASN A 1 99 ? -2.749 10.587 0.948 1.00 88.25 99 ASN A O 1
ATOM 848 N N . LEU A 1 100 ? -2.893 8.360 0.682 1.00 89.12 100 LEU A N 1
ATOM 849 C CA . LEU A 1 100 ? -2.775 8.077 2.114 1.00 89.12 100 LEU A CA 1
ATOM 850 C C . LEU A 1 100 ? -1.316 8.195 2.549 1.00 89.12 100 LEU A C 1
ATOM 852 O O . LEU A 1 100 ? -0.402 7.667 1.914 1.00 89.12 100 LEU A O 1
ATOM 856 N N . THR A 1 101 ? -1.104 8.843 3.689 1.00 93.69 101 THR A N 1
ATOM 857 C CA . THR A 1 101 ? 0.227 8.942 4.295 1.00 93.69 101 THR A CA 1
ATOM 858 C C . THR A 1 101 ? 0.673 7.608 4.901 1.00 93.69 101 THR A C 1
ATOM 860 O O . THR A 1 101 ? -0.135 6.727 5.199 1.00 93.69 101 THR A O 1
ATOM 863 N N . GLY A 1 102 ? 1.980 7.462 5.146 1.00 91.06 102 GLY A N 1
ATOM 864 C CA . GLY A 1 102 ? 2.528 6.280 5.822 1.00 91.06 102 GLY A CA 1
ATOM 865 C C . GLY A 1 102 ? 1.892 6.029 7.194 1.00 91.06 102 GLY A C 1
ATOM 866 O O . GLY A 1 102 ? 1.606 4.881 7.530 1.00 91.06 102 GLY A O 1
ATOM 867 N N . GLN A 1 103 ? 1.616 7.096 7.947 1.00 92.38 103 GLN A N 1
ATOM 868 C CA . GLN A 1 103 ? 0.929 7.038 9.237 1.00 92.38 103 GLN A CA 1
ATOM 869 C C . GLN A 1 103 ? -0.524 6.556 9.105 1.00 92.38 103 GLN A C 1
ATOM 871 O O . GLN A 1 103 ? -0.947 5.665 9.833 1.00 92.38 103 GLN A O 1
ATOM 876 N N . GLU A 1 104 ? -1.276 7.076 8.139 1.00 88.75 104 GLU A N 1
ATOM 877 C CA . GLU A 1 104 ? -2.668 6.667 7.906 1.00 88.75 104 GLU A CA 1
ATOM 878 C C . GLU A 1 104 ? -2.789 5.218 7.445 1.00 88.75 104 GLU A C 1
ATOM 880 O O . GLU A 1 104 ? -3.714 4.508 7.834 1.00 88.75 104 GLU A O 1
ATOM 885 N N . LEU A 1 105 ? -1.833 4.750 6.644 1.00 88.88 105 LEU A N 1
ATOM 886 C CA . LEU A 1 105 ? -1.719 3.334 6.314 1.00 88.88 105 LEU A CA 1
ATOM 887 C C . LEU A 1 105 ? -1.379 2.506 7.560 1.00 88.88 105 LEU A C 1
ATOM 889 O O . LEU A 1 10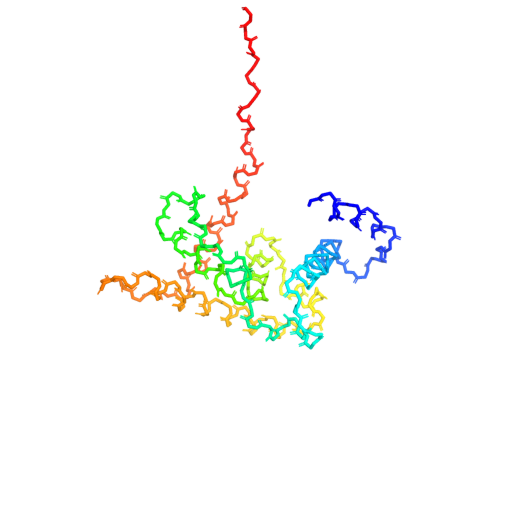5 ? -1.899 1.408 7.725 1.00 88.88 105 LEU A O 1
ATOM 893 N N . ALA A 1 106 ? -0.534 3.013 8.455 1.00 89.25 106 ALA A N 1
ATOM 894 C CA . ALA A 1 106 ? -0.189 2.321 9.695 1.00 89.25 106 ALA A CA 1
ATOM 895 C C . ALA A 1 106 ? -1.444 2.090 10.555 1.00 89.25 106 ALA A C 1
ATOM 897 O O . ALA A 1 106 ? -1.703 0.966 10.989 1.00 89.25 106 ALA A O 1
ATOM 898 N N . GLU A 1 107 ? -2.274 3.127 10.689 1.00 88.12 107 GLU A N 1
ATOM 899 C CA . GLU A 1 107 ? -3.581 3.069 11.348 1.00 88.12 107 GLU A CA 1
ATOM 900 C C . GLU A 1 107 ? -4.545 2.109 10.633 1.00 88.12 107 GLU A C 1
ATOM 902 O O . GLU A 1 107 ? -5.154 1.255 11.279 1.00 88.12 107 GLU A O 1
ATOM 907 N N . LEU A 1 108 ? -4.642 2.187 9.299 1.00 84.00 108 LEU A N 1
ATOM 908 C CA . LEU A 1 108 ? -5.521 1.334 8.489 1.00 84.00 108 LEU A CA 1
ATOM 909 C C . LEU A 1 108 ? -5.187 -0.156 8.625 1.00 84.00 108 LEU A C 1
ATOM 911 O O . LEU A 1 108 ? -6.083 -0.996 8.727 1.00 84.00 108 LEU A O 1
ATOM 915 N N . PHE A 1 109 ? -3.896 -0.488 8.594 1.00 83.94 109 PHE A N 1
ATOM 916 C CA . PHE A 1 109 ? -3.403 -1.865 8.628 1.00 83.94 109 PHE A CA 1
ATOM 917 C C . PHE A 1 109 ? -3.121 -2.377 10.051 1.00 83.94 109 PHE A C 1
ATOM 919 O O . PHE A 1 109 ? -2.778 -3.549 10.199 1.00 83.94 109 PHE A O 1
ATOM 926 N N . GLY A 1 110 ? -3.254 -1.540 11.086 1.00 85.94 110 GLY A N 1
ATOM 927 C CA . GLY A 1 110 ? -3.016 -1.923 12.482 1.00 85.94 110 GLY A CA 1
ATOM 928 C C . GLY A 1 110 ? -1.554 -2.261 12.793 1.00 85.94 110 GLY A C 1
ATOM 929 O O . GLY A 1 110 ? -1.282 -3.155 13.592 1.00 85.94 110 GLY A O 1
ATOM 930 N N . VAL A 1 111 ? -0.603 -1.586 12.141 1.00 89.81 111 VAL A N 1
ATOM 931 C CA . VAL A 1 111 ? 0.845 -1.804 12.312 1.00 89.81 111 VAL A CA 1
ATOM 932 C C . VAL A 1 111 ? 1.569 -0.485 12.568 1.00 89.81 111 VAL A C 1
ATOM 934 O O . VAL A 1 111 ? 0.996 0.585 12.420 1.00 89.81 111 VAL A O 1
ATOM 937 N N . VAL A 1 112 ? 2.853 -0.533 12.926 1.00 92.06 112 VAL A N 1
ATOM 938 C CA . VAL A 1 112 ? 3.677 0.682 13.044 1.00 92.06 112 VAL A CA 1
ATOM 939 C C . VAL A 1 112 ? 4.092 1.220 11.670 1.00 92.06 112 VAL A C 1
ATOM 941 O O . VAL A 1 112 ? 4.341 0.455 10.736 1.00 92.06 112 VAL A O 1
ATOM 944 N N . GLU A 1 113 ? 4.255 2.539 11.546 1.00 94.12 113 GLU A N 1
ATOM 945 C CA . GLU A 1 113 ? 4.615 3.200 10.279 1.00 94.12 113 GLU A CA 1
ATOM 946 C C . GLU A 1 113 ? 5.932 2.674 9.677 1.00 94.12 113 GLU A C 1
ATOM 948 O O . GLU A 1 113 ? 6.070 2.543 8.460 1.00 94.12 113 GLU A O 1
ATOM 953 N N . ALA A 1 114 ? 6.911 2.302 10.510 1.00 93.75 114 ALA A N 1
ATOM 954 C CA . ALA A 1 114 ? 8.156 1.691 10.039 1.00 93.75 114 ALA A CA 1
ATOM 955 C C . ALA A 1 114 ? 7.909 0.407 9.222 1.00 93.75 114 ALA A C 1
ATOM 957 O O . ALA A 1 114 ? 8.576 0.178 8.207 1.00 93.75 114 ALA A O 1
ATOM 958 N N . THR A 1 115 ? 6.910 -0.386 9.618 1.00 92.81 115 THR A N 1
ATOM 959 C CA . THR A 1 115 ? 6.481 -1.588 8.899 1.00 92.81 115 THR A CA 1
ATOM 960 C C . THR A 1 115 ? 5.849 -1.227 7.559 1.00 92.81 115 THR A C 1
ATOM 962 O O . THR A 1 115 ? 6.190 -1.848 6.554 1.00 92.81 115 THR A O 1
ATOM 965 N N . ILE A 1 116 ? 5.008 -0.187 7.506 1.00 95.12 116 ILE A N 1
ATOM 966 C CA . ILE A 1 116 ? 4.446 0.326 6.245 1.00 95.12 116 ILE A CA 1
ATOM 967 C C . ILE A 1 116 ? 5.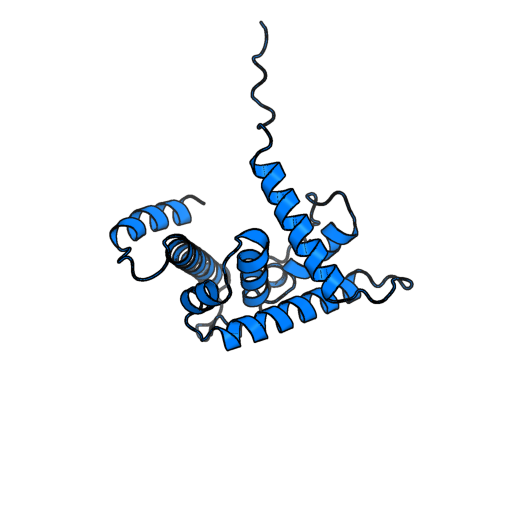554 0.767 5.292 1.00 95.12 116 ILE A C 1
ATOM 969 O O . ILE A 1 116 ? 5.577 0.325 4.146 1.00 95.12 116 ILE A O 1
ATOM 973 N N . ARG A 1 117 ? 6.520 1.567 5.760 1.00 93.44 117 ARG A N 1
ATOM 974 C CA . ARG A 1 117 ? 7.642 2.027 4.922 1.00 93.44 117 ARG A CA 1
ATOM 975 C C . ARG A 1 117 ? 8.451 0.862 4.359 1.00 93.44 117 ARG A C 1
ATOM 977 O O . ARG A 1 117 ? 8.837 0.894 3.194 1.00 93.44 117 ARG A O 1
ATOM 984 N N . SER A 1 118 ? 8.711 -0.162 5.174 1.00 95.00 118 SER A N 1
ATOM 985 C CA . SER A 1 118 ? 9.400 -1.371 4.711 1.00 95.00 118 SER A CA 1
ATOM 986 C C . SER A 1 118 ? 8.587 -2.120 3.655 1.00 95.00 118 SER A C 1
ATOM 988 O O . SER A 1 118 ? 9.114 -2.452 2.594 1.00 95.00 118 SER A O 1
ATOM 990 N N . ARG A 1 119 ? 7.284 -2.310 3.891 1.00 92.56 119 ARG A N 1
ATOM 991 C CA . ARG A 1 119 ? 6.393 -3.008 2.956 1.00 92.56 119 ARG A CA 1
ATOM 992 C C . ARG A 1 119 ? 6.184 -2.253 1.651 1.00 92.56 119 ARG A C 1
ATOM 994 O O . ARG A 1 119 ? 6.164 -2.893 0.612 1.00 92.56 119 ARG A O 1
ATOM 1001 N N . LEU A 1 120 ? 6.096 -0.923 1.674 1.00 94.62 120 LEU A N 1
ATOM 1002 C CA . LEU A 1 120 ? 6.030 -0.110 0.456 1.00 94.62 120 LEU A CA 1
ATOM 1003 C C . LEU A 1 120 ? 7.288 -0.282 -0.400 1.00 94.62 120 LEU A C 1
ATOM 1005 O O . LEU A 1 120 ? 7.179 -0.423 -1.614 1.00 94.62 120 LEU A O 1
ATOM 1009 N N . ARG A 1 121 ? 8.482 -0.329 0.213 1.00 95.31 121 ARG A N 1
ATOM 1010 C CA . ARG A 1 121 ? 9.717 -0.639 -0.529 1.00 95.31 121 ARG A CA 1
ATOM 1011 C C . ARG A 1 121 ? 9.664 -2.033 -1.145 1.00 95.31 121 ARG A C 1
ATOM 1013 O O . ARG A 1 121 ? 9.921 -2.173 -2.332 1.00 95.31 121 ARG A O 1
ATOM 1020 N N . GLN A 1 122 ? 9.275 -3.042 -0.366 1.00 94.69 122 GLN A N 1
ATOM 1021 C CA . GLN A 1 122 ? 9.142 -4.411 -0.872 1.00 94.69 122 GLN A CA 1
ATOM 1022 C C . GLN A 1 122 ? 8.105 -4.520 -1.999 1.00 94.69 122 GLN A C 1
ATOM 1024 O O . GLN A 1 122 ? 8.351 -5.216 -2.976 1.00 94.69 122 GLN A O 1
ATOM 1029 N N . ALA A 1 123 ? 6.978 -3.813 -1.891 1.00 93.06 123 ALA A N 1
ATOM 1030 C CA . ALA A 1 123 ? 5.927 -3.798 -2.901 1.00 93.06 123 ALA A CA 1
ATOM 1031 C C . ALA A 1 123 ? 6.404 -3.162 -4.215 1.00 93.06 123 ALA A C 1
ATOM 1033 O O . ALA A 1 123 ? 6.170 -3.732 -5.276 1.00 93.06 123 ALA A O 1
ATOM 1034 N N . VAL A 1 124 ? 7.120 -2.031 -4.151 1.00 95.88 124 VAL A N 1
ATOM 1035 C CA . VAL A 1 124 ? 7.724 -1.398 -5.339 1.00 95.88 124 VAL A CA 1
ATOM 1036 C C . VAL A 1 124 ? 8.782 -2.305 -5.967 1.00 95.88 124 VAL A C 1
ATOM 1038 O O . VAL A 1 124 ? 8.784 -2.485 -7.183 1.00 95.88 124 VAL A O 1
ATOM 1041 N N . SER A 1 125 ? 9.635 -2.929 -5.153 1.00 94.31 125 SER A N 1
ATOM 1042 C CA . SER A 1 125 ? 10.656 -3.861 -5.639 1.00 94.31 125 SER A CA 1
ATOM 1043 C C . SER A 1 125 ? 10.026 -5.084 -6.319 1.00 94.31 125 SER A C 1
ATOM 1045 O O . SER A 1 125 ? 10.407 -5.454 -7.426 1.00 94.31 125 SER A O 1
ATOM 1047 N N . ALA A 1 126 ? 8.978 -5.655 -5.717 1.00 92.94 126 ALA A N 1
ATOM 1048 C CA . ALA A 1 126 ? 8.231 -6.761 -6.305 1.00 92.94 126 ALA A CA 1
ATOM 1049 C C . ALA A 1 126 ? 7.534 -6.354 -7.615 1.00 92.94 126 ALA A C 1
ATOM 1051 O O . ALA A 1 126 ? 7.561 -7.117 -8.581 1.00 92.94 126 ALA A O 1
ATOM 1052 N N . LEU A 1 127 ? 6.951 -5.149 -7.673 1.00 92.75 127 LEU A N 1
ATOM 1053 C CA . LEU A 1 127 ? 6.343 -4.612 -8.892 1.00 92.75 127 LEU A CA 1
ATOM 1054 C C . LEU A 1 127 ? 7.371 -4.482 -10.015 1.00 92.75 127 LEU A C 1
ATOM 1056 O O . LEU A 1 127 ? 7.105 -4.906 -11.137 1.00 92.75 127 LEU A O 1
ATOM 1060 N N . ARG A 1 128 ? 8.552 -3.941 -9.700 1.00 93.81 128 ARG A N 1
ATOM 1061 C CA . ARG A 1 128 ? 9.676 -3.826 -10.631 1.00 93.81 128 ARG A CA 1
ATOM 1062 C C . ARG A 1 128 ? 10.069 -5.190 -11.191 1.00 93.81 128 ARG A C 1
ATOM 1064 O O . ARG A 1 128 ? 10.130 -5.342 -12.407 1.00 93.81 128 ARG A O 1
ATOM 1071 N N . THR A 1 129 ? 10.289 -6.180 -10.324 1.00 91.75 129 THR A N 1
ATOM 1072 C CA . THR A 1 129 ? 10.660 -7.538 -10.747 1.00 91.75 129 THR A CA 1
ATOM 1073 C C . THR A 1 129 ? 9.596 -8.148 -11.658 1.00 91.75 129 THR A C 1
ATOM 1075 O O . THR A 1 129 ? 9.929 -8.622 -12.741 1.00 91.75 129 THR A O 1
ATOM 1078 N N . ARG A 1 130 ? 8.311 -8.072 -11.284 1.00 89.25 130 ARG A N 1
ATOM 1079 C CA . ARG A 1 130 ? 7.216 -8.589 -12.123 1.00 89.25 130 ARG A CA 1
ATOM 1080 C C . ARG A 1 130 ? 7.106 -7.864 -13.456 1.00 89.25 130 ARG A C 1
ATOM 1082 O O . ARG A 1 130 ? 6.917 -8.509 -14.481 1.00 89.25 130 ARG A O 1
ATOM 1089 N N . TYR A 1 131 ? 7.265 -6.544 -13.460 1.00 90.00 131 TYR A N 1
ATOM 1090 C CA . TYR A 1 131 ? 7.301 -5.774 -14.695 1.00 90.00 131 TYR A CA 1
ATOM 1091 C C . TYR A 1 131 ? 8.439 -6.246 -15.605 1.00 90.00 131 TYR A C 1
ATOM 1093 O O . TYR A 1 131 ? 8.204 -6.495 -16.782 1.00 90.00 131 TYR A O 1
ATOM 1101 N N . GLN A 1 132 ? 9.654 -6.411 -15.072 1.00 88.69 132 GLN A N 1
ATOM 1102 C CA . GLN A 1 132 ? 10.815 -6.859 -15.848 1.00 88.69 132 GLN A CA 1
ATOM 1103 C C . GLN A 1 132 ? 10.611 -8.261 -16.428 1.00 88.69 132 GLN A C 1
ATOM 1105 O O . GLN A 1 132 ? 10.897 -8.474 -17.602 1.00 88.69 132 GLN A O 1
ATOM 1110 N N . GLU A 1 133 ? 10.066 -9.196 -15.646 1.00 87.69 133 GLU A N 1
ATOM 1111 C CA . GLU A 1 133 ? 9.725 -10.545 -16.117 1.00 87.69 133 GLU A CA 1
ATOM 1112 C C . GLU A 1 133 ? 8.730 -10.511 -17.287 1.00 87.69 133 GLU A C 1
ATOM 1114 O O . GLU A 1 133 ? 8.862 -11.284 -18.234 1.00 87.69 133 GLU A O 1
ATOM 1119 N N . MET A 1 134 ? 7.751 -9.604 -17.244 1.00 84.88 134 MET A N 1
ATOM 1120 C CA . MET A 1 134 ? 6.749 -9.446 -18.303 1.00 84.88 134 MET A CA 1
ATOM 1121 C C . MET A 1 134 ? 7.281 -8.689 -19.522 1.00 84.88 134 MET A C 1
ATOM 1123 O O . MET A 1 134 ? 6.906 -8.998 -20.651 1.00 84.88 134 MET A O 1
ATOM 1127 N N . ALA A 1 135 ? 8.152 -7.707 -19.295 1.00 79.56 135 ALA A N 1
ATOM 1128 C CA . ALA A 1 135 ? 8.776 -6.895 -20.331 1.00 79.56 135 ALA A CA 1
ATOM 1129 C C . ALA A 1 135 ? 9.912 -7.629 -21.061 1.00 79.56 135 ALA A C 1
ATOM 1131 O O . ALA A 1 135 ? 10.321 -7.192 -22.137 1.00 79.56 135 ALA A O 1
ATOM 1132 N N . ALA A 1 136 ? 10.420 -8.736 -20.504 1.00 66.75 136 ALA A N 1
ATOM 1133 C CA . ALA A 1 136 ? 11.491 -9.545 -21.074 1.00 66.75 136 ALA A CA 1
ATOM 1134 C C . ALA A 1 136 ? 11.048 -10.330 -22.330 1.00 66.75 136 ALA A C 1
ATOM 1136 O O . ALA A 1 136 ? 10.985 -11.557 -22.356 1.00 66.75 136 ALA A O 1
ATOM 1137 N N . MET A 1 137 ? 10.833 -9.597 -23.423 1.00 50.97 137 MET A N 1
ATOM 1138 C CA . MET A 1 137 ? 11.480 -9.898 -24.700 1.00 50.97 137 MET A CA 1
ATOM 1139 C C . MET A 1 137 ? 12.897 -9.266 -24.684 1.00 50.97 137 MET A C 1
ATOM 1141 O O . MET A 1 137 ? 13.112 -8.284 -23.978 1.00 50.97 137 MET A O 1
ATOM 1145 N N . PRO A 1 138 ? 13.897 -9.795 -25.417 1.00 48.06 138 PRO A N 1
ATOM 1146 C CA . PRO A 1 138 ? 15.316 -9.816 -25.004 1.00 48.06 138 PRO A CA 1
ATOM 1147 C C . PRO A 1 138 ? 16.097 -8.486 -24.856 1.00 48.06 138 PRO A C 1
ATOM 1149 O O . PRO A 1 138 ? 17.317 -8.544 -24.703 1.00 48.06 138 PRO A O 1
ATOM 1152 N N . HIS A 1 139 ? 15.490 -7.296 -24.941 1.00 49.34 139 HIS A N 1
ATOM 1153 C CA . HIS A 1 139 ? 16.213 -6.029 -25.177 1.00 49.34 139 HIS A CA 1
ATOM 1154 C C . HIS A 1 139 ? 15.775 -4.810 -24.337 1.00 49.34 139 HIS A C 1
ATOM 1156 O O . HIS A 1 139 ? 16.054 -3.676 -24.735 1.00 49.34 139 HIS A O 1
ATOM 1162 N N . HIS A 1 140 ? 15.126 -4.972 -23.181 1.00 56.44 140 HIS A N 1
ATOM 1163 C CA . HIS A 1 140 ? 14.854 -3.819 -22.309 1.00 56.44 140 HIS A CA 1
ATOM 1164 C C . HIS A 1 140 ? 15.962 -3.567 -21.285 1.00 56.44 140 HIS A C 1
ATOM 1166 O O . HIS A 1 140 ? 16.442 -4.487 -20.631 1.00 56.44 140 HIS A O 1
ATOM 1172 N N . LYS A 1 141 ? 16.382 -2.295 -21.181 1.00 59.50 141 LYS A N 1
ATOM 1173 C CA . LYS A 1 141 ? 17.267 -1.814 -20.113 1.00 59.50 141 LYS A CA 1
ATOM 1174 C C . LYS A 1 141 ? 16.606 -2.118 -18.772 1.00 59.50 141 LYS A C 1
ATOM 1176 O O . LYS A 1 141 ? 15.391 -1.958 -18.653 1.00 59.50 141 LYS A O 1
ATOM 1181 N N . ASP A 1 142 ? 17.404 -2.518 -17.786 1.00 74.38 142 ASP A N 1
ATOM 1182 C CA . ASP A 1 142 ? 16.935 -2.616 -16.408 1.00 74.38 142 ASP A CA 1
ATOM 1183 C C . ASP A 1 142 ? 16.254 -1.301 -16.023 1.00 74.38 142 ASP A C 1
ATOM 1185 O O . ASP A 1 142 ? 16.852 -0.230 -16.106 1.00 74.38 142 ASP A O 1
ATOM 1189 N N . ILE A 1 143 ? 14.970 -1.379 -15.678 1.00 84.38 143 ILE A N 1
ATOM 1190 C CA . ILE A 1 143 ? 14.239 -0.225 -15.163 1.00 84.38 143 ILE A CA 1
ATOM 1191 C C . ILE A 1 143 ? 14.647 -0.017 -13.710 1.00 84.38 143 ILE A C 1
ATOM 1193 O O . ILE A 1 143 ? 14.875 -0.988 -12.990 1.00 84.38 143 ILE A O 1
ATOM 1197 N N . GLU A 1 144 ? 14.736 1.224 -13.254 1.00 89.50 144 GLU A N 1
ATOM 1198 C CA . GLU A 1 144 ? 15.041 1.534 -11.854 1.00 89.50 144 GLU A CA 1
ATOM 1199 C C . GLU A 1 144 ? 13.758 1.595 -11.013 1.00 89.50 144 GLU A C 1
ATOM 1201 O O . GLU A 1 144 ? 12.673 1.853 -11.537 1.00 89.50 144 GLU A O 1
ATOM 1206 N N . GLU A 1 145 ? 13.855 1.393 -9.693 1.00 89.75 145 GLU A N 1
ATOM 1207 C CA . GLU A 1 145 ? 12.684 1.534 -8.806 1.00 89.75 145 GLU A CA 1
ATOM 1208 C C . GLU A 1 145 ? 12.064 2.936 -8.890 1.00 89.75 145 GLU A C 1
ATOM 1210 O O . GLU A 1 145 ? 10.848 3.074 -8.804 1.00 89.75 145 GLU A O 1
ATOM 1215 N N . GLU A 1 146 ? 12.878 3.968 -9.110 1.00 91.38 146 GLU A N 1
ATOM 1216 C CA . GLU A 1 146 ? 12.400 5.346 -9.259 1.00 91.38 146 GLU A CA 1
ATOM 1217 C C . GLU A 1 146 ? 11.499 5.517 -10.488 1.00 91.38 146 GLU A C 1
ATOM 1219 O O . GLU A 1 146 ? 10.485 6.207 -10.440 1.00 91.38 146 GLU A O 1
ATOM 1224 N N . GLN A 1 147 ? 11.811 4.811 -11.576 1.00 90.56 147 GLN A N 1
ATOM 1225 C CA . GLN A 1 147 ? 10.997 4.832 -12.788 1.00 90.56 147 GLN A CA 1
ATOM 1226 C C . GLN A 1 147 ? 9.631 4.171 -12.559 1.00 90.56 147 GLN A C 1
ATOM 1228 O O . GLN A 1 147 ? 8.613 4.664 -13.040 1.00 90.56 147 GLN A O 1
ATOM 1233 N N . VAL A 1 148 ? 9.589 3.096 -11.763 1.00 91.19 148 VAL A N 1
ATOM 1234 C CA . VAL A 1 148 ? 8.332 2.454 -11.347 1.00 91.19 148 VAL A CA 1
ATOM 1235 C C . VAL A 1 148 ? 7.468 3.409 -10.524 1.00 91.19 148 VAL A C 1
ATOM 1237 O O . VAL A 1 148 ? 6.257 3.467 -10.734 1.00 91.19 148 VAL A O 1
ATOM 1240 N N . ARG A 1 149 ? 8.074 4.171 -9.604 1.00 94.00 149 ARG A N 1
ATOM 1241 C CA . ARG A 1 149 ? 7.361 5.167 -8.785 1.00 94.00 149 ARG A CA 1
ATOM 1242 C C . ARG A 1 149 ? 6.767 6.272 -9.649 1.00 94.00 149 ARG A C 1
ATOM 1244 O O . ARG A 1 149 ? 5.576 6.538 -9.531 1.00 94.00 149 ARG A O 1
ATOM 1251 N N . ALA A 1 150 ? 7.559 6.822 -10.569 1.00 92.12 150 ALA A N 1
ATOM 1252 C CA . ALA A 1 150 ? 7.092 7.836 -11.508 1.00 92.12 150 ALA A CA 1
ATOM 1253 C C . ALA A 1 150 ? 5.884 7.342 -12.323 1.00 92.12 150 ALA A C 1
ATOM 1255 O O . ALA A 1 150 ? 4.878 8.038 -12.429 1.00 92.12 150 ALA A O 1
ATOM 1256 N N . TRP A 1 151 ? 5.923 6.107 -12.832 1.00 91.12 151 TRP A N 1
ATOM 1257 C CA . TRP A 1 151 ? 4.783 5.543 -13.558 1.00 91.12 151 TRP A CA 1
ATOM 1258 C C . TRP A 1 151 ? 3.551 5.287 -12.682 1.00 91.12 151 TRP A C 1
ATOM 1260 O O . TRP A 1 151 ? 2.429 5.436 -13.165 1.00 91.12 151 TRP A O 1
ATOM 1270 N N . LEU A 1 152 ? 3.721 4.918 -11.407 1.00 88.31 152 LEU A N 1
ATOM 1271 C CA . LEU A 1 152 ? 2.597 4.793 -10.470 1.00 88.31 152 LEU A CA 1
ATOM 1272 C C . LEU A 1 152 ? 1.905 6.141 -10.231 1.00 88.31 152 LEU A C 1
ATOM 1274 O O . LEU A 1 152 ? 0.673 6.182 -10.192 1.00 88.31 152 LEU A O 1
ATOM 1278 N N . GLU A 1 153 ? 2.679 7.221 -10.110 1.00 91.00 153 GLU A N 1
ATOM 1279 C CA . GLU A 1 153 ? 2.168 8.590 -9.975 1.00 91.00 153 GLU A CA 1
ATOM 1280 C C . GLU A 1 153 ? 1.468 9.061 -11.257 1.00 91.00 153 GLU A C 1
ATOM 1282 O O . GLU A 1 153 ? 0.330 9.529 -11.199 1.00 91.00 153 GLU A O 1
ATOM 1287 N N . GLU A 1 154 ? 2.090 8.864 -12.426 1.00 88.44 154 GLU A N 1
ATOM 1288 C CA . GLU A 1 154 ? 1.488 9.174 -13.731 1.00 88.44 154 GLU A CA 1
ATOM 1289 C C . GLU A 1 154 ? 0.143 8.459 -13.921 1.00 88.44 154 GLU A C 1
ATOM 1291 O O . GLU A 1 154 ? -0.850 9.089 -14.294 1.00 88.44 154 GLU A O 1
ATOM 1296 N N . LEU A 1 155 ? 0.083 7.157 -13.617 1.00 82.50 155 LEU A N 1
ATOM 1297 C CA . LEU A 1 155 ? -1.155 6.378 -13.671 1.00 82.50 155 LEU A CA 1
ATOM 1298 C C . LEU A 1 155 ? -2.218 6.920 -12.711 1.00 82.50 155 LEU A C 1
ATOM 1300 O O . LEU A 1 155 ? -3.390 6.990 -13.081 1.00 82.50 155 LEU A O 1
ATOM 1304 N N . GLY A 1 156 ? -1.822 7.326 -11.502 1.00 79.56 156 GLY A N 1
ATOM 1305 C CA . GLY A 1 156 ? -2.721 7.967 -10.542 1.00 79.56 156 GLY A CA 1
ATOM 1306 C C . GLY A 1 156 ? -3.365 9.225 -11.126 1.00 79.56 156 GLY A C 1
ATOM 1307 O O . GLY A 1 156 ? -4.592 9.348 -11.133 1.00 79.56 156 GLY A O 1
ATOM 1308 N N . LEU A 1 157 ? -2.553 10.105 -11.718 1.00 83.50 157 LEU A N 1
ATOM 1309 C CA . LEU A 1 157 ? -3.021 11.335 -12.364 1.00 83.50 157 LEU A CA 1
ATOM 1310 C C . LEU A 1 157 ? -3.951 11.050 -13.553 1.00 83.50 157 LEU A C 1
ATOM 1312 O O . LEU A 1 157 ? -4.989 11.699 -13.699 1.00 83.50 157 LEU A O 1
ATOM 1316 N N . MET A 1 158 ? -3.630 10.056 -14.386 1.00 76.94 158 MET A N 1
ATOM 1317 C CA . MET A 1 158 ? -4.483 9.650 -15.512 1.00 76.94 158 MET A CA 1
ATOM 1318 C C . MET A 1 158 ? -5.852 9.137 -15.042 1.00 76.94 158 MET A C 1
ATOM 1320 O O . MET A 1 158 ? -6.890 9.488 -15.614 1.00 76.94 158 MET A O 1
ATOM 1324 N N . LEU A 1 159 ? -5.872 8.328 -13.978 1.00 69.62 159 LEU A N 1
ATOM 1325 C CA . LEU A 1 159 ? -7.106 7.813 -13.380 1.00 69.62 159 LEU A CA 1
ATOM 1326 C C . LEU A 1 159 ? -7.972 8.938 -12.797 1.00 69.62 159 LEU A C 1
ATOM 1328 O O . LEU A 1 159 ? -9.201 8.875 -12.879 1.00 69.62 159 LEU A O 1
ATOM 1332 N N . GLU A 1 160 ? -7.359 9.970 -12.218 1.00 71.75 160 GLU A N 1
ATOM 1333 C CA . GLU A 1 160 ? -8.072 11.154 -11.730 1.00 71.75 160 GLU A CA 1
ATOM 1334 C C . GLU A 1 160 ? -8.674 11.985 -12.868 1.00 71.75 160 GLU A C 1
ATOM 1336 O O . GLU A 1 160 ? -9.846 12.366 -12.791 1.00 71.75 160 GLU A O 1
ATOM 1341 N N . GLN A 1 161 ? -7.926 12.199 -13.953 1.00 69.81 161 GLN A N 1
ATOM 1342 C CA . GLN A 1 161 ? -8.402 12.939 -15.126 1.00 69.81 161 GLN A CA 1
ATOM 1343 C C . GLN A 1 161 ? -9.597 12.248 -15.800 1.00 69.81 161 GLN A C 1
ATOM 1345 O O . GLN A 1 161 ? -10.565 12.915 -16.168 1.00 69.81 161 GLN A O 1
ATOM 1350 N N . GLN A 1 162 ? -9.604 10.912 -15.891 1.00 62.81 162 GLN A N 1
ATOM 1351 C CA . GLN A 1 162 ? -10.762 10.185 -16.427 1.00 62.81 162 GLN A CA 1
ATOM 1352 C C . GLN A 1 162 ? -12.006 10.260 -15.532 1.00 62.81 162 GLN A C 1
ATOM 1354 O O . GLN A 1 162 ? -13.121 10.285 -16.051 1.00 62.81 162 GLN A O 1
ATOM 1359 N N . LYS A 1 163 ? -11.855 10.331 -14.201 1.00 63.16 163 LYS A N 1
ATOM 1360 C CA . LYS A 1 163 ? -13.004 10.535 -13.293 1.00 63.16 163 LYS A CA 1
ATOM 1361 C C . LYS A 1 163 ? -13.674 11.897 -13.504 1.00 63.16 163 LYS A C 1
ATOM 1363 O O . LYS A 1 163 ? -14.854 12.037 -13.192 1.00 63.16 163 LYS A O 1
ATOM 1368 N N . GLN A 1 164 ? -12.922 12.879 -13.998 1.00 57.38 164 GLN A N 1
ATOM 1369 C CA . GLN A 1 164 ? -13.379 14.247 -14.253 1.00 57.38 164 GLN A CA 1
ATOM 1370 C C . GLN A 1 164 ? -13.843 14.458 -15.702 1.00 57.38 164 GLN A C 1
ATOM 1372 O O . GLN A 1 164 ? -14.469 15.476 -15.998 1.00 57.38 164 GLN A O 1
ATOM 1377 N N . ALA A 1 165 ? -13.581 13.503 -16.601 1.00 49.75 165 ALA A N 1
ATOM 1378 C CA . ALA A 1 165 ? -14.048 13.571 -17.976 1.00 49.75 165 ALA A CA 1
ATOM 1379 C C . ALA A 1 165 ? -15.590 13.500 -18.025 1.00 49.75 165 ALA A C 1
ATOM 1381 O O . ALA A 1 165 ? -16.190 12.618 -17.398 1.00 49.75 165 ALA A O 1
ATOM 1382 N N . PRO A 1 166 ? -16.260 14.403 -18.766 1.00 50.47 166 PRO A N 1
ATOM 1383 C CA . PRO A 1 166 ? -17.706 14.348 -18.925 1.00 50.47 166 PRO A CA 1
ATOM 1384 C C . PRO A 1 166 ? -18.102 13.013 -19.564 1.00 50.47 166 PRO A C 1
ATOM 1386 O O . PRO A 1 166 ? -17.498 12.573 -20.545 1.00 50.47 166 PRO A O 1
ATOM 1389 N N . ARG A 1 167 ? -19.123 12.348 -19.006 1.00 48.53 167 ARG A N 1
ATOM 1390 C CA . ARG A 1 167 ? -19.660 11.120 -19.607 1.00 48.53 167 ARG A CA 1
ATOM 1391 C C . ARG A 1 167 ? -20.129 11.442 -21.033 1.00 48.53 167 ARG A C 1
ATOM 1393 O O . ARG A 1 167 ? -20.803 12.457 -21.213 1.00 48.53 167 ARG A O 1
ATOM 1400 N N . PRO A 1 168 ? -19.836 10.597 -22.038 1.00 47.25 168 PRO A N 1
ATOM 1401 C CA . PRO A 1 168 ? -20.251 10.816 -23.425 1.00 47.25 168 PRO A CA 1
ATOM 1402 C C . PRO A 1 168 ? -21.759 10.551 -23.616 1.00 47.25 168 PRO A C 1
ATOM 1404 O O . PRO A 1 168 ? -22.164 9.685 -24.387 1.00 47.25 168 PRO A O 1
ATOM 1407 N N . SER A 1 169 ? -22.606 11.273 -22.879 1.00 53.84 169 SER A N 1
ATOM 1408 C CA . SER A 1 169 ? -24.068 11.203 -22.972 1.00 53.84 169 SER A CA 1
ATOM 1409 C C . SER A 1 169 ? -24.793 12.538 -22.766 1.00 53.84 169 SER A C 1
ATOM 1411 O O . SER A 1 169 ? -26.010 12.560 -22.907 1.00 53.84 169 SER A O 1
ATOM 1413 N N . ASP A 1 170 ? -24.095 13.654 -22.533 1.00 48.16 170 ASP A N 1
ATOM 1414 C CA . ASP A 1 170 ? -24.731 14.980 -22.398 1.00 48.16 170 ASP A CA 1
ATOM 1415 C C . ASP A 1 170 ? -24.806 15.750 -23.729 1.00 48.16 170 ASP A C 1
ATOM 1417 O O . ASP A 1 170 ? -24.749 16.978 -23.772 1.00 48.16 170 ASP A O 1
ATOM 1421 N N . HIS A 1 171 ? -24.945 15.043 -24.854 1.00 47.44 171 HIS A N 1
ATOM 1422 C CA . HIS A 1 171 ? -25.436 15.679 -26.075 1.00 47.44 171 HIS A CA 1
ATOM 1423 C C . HIS A 1 171 ? -26.963 15.620 -26.073 1.00 47.44 171 HIS A C 1
ATOM 1425 O O . HIS A 1 171 ? -27.521 14.523 -26.193 1.00 47.44 171 HIS A O 1
ATOM 1431 N N . PRO A 1 172 ? -27.666 16.765 -25.956 1.00 53.16 172 PRO A N 1
ATOM 1432 C CA . PRO A 1 172 ? -29.086 16.774 -26.233 1.00 53.16 172 PRO A CA 1
ATOM 1433 C C . PRO A 1 172 ? -29.239 16.336 -27.687 1.00 53.16 172 PRO A C 1
ATOM 1435 O O . PRO A 1 172 ? -28.624 16.911 -28.587 1.00 53.16 172 PRO A O 1
ATOM 1438 N N . ARG A 1 173 ? -30.032 15.287 -27.921 1.00 51.47 173 ARG A N 1
ATOM 1439 C CA . ARG A 1 173 ? -30.543 15.006 -29.261 1.00 51.47 173 ARG A CA 1
ATOM 1440 C C . ARG A 1 173 ? -31.302 16.258 -29.690 1.00 51.47 173 ARG A C 1
ATOM 1442 O O . ARG A 1 173 ? -32.410 16.490 -29.214 1.00 51.47 173 ARG A O 1
ATOM 1449 N N . ALA A 1 174 ? -30.664 17.085 -30.512 1.00 51.34 174 ALA A N 1
ATOM 1450 C CA . ALA A 1 174 ? -31.347 18.125 -31.252 1.00 51.34 174 ALA A CA 1
ATOM 1451 C C . ALA A 1 174 ? -32.402 17.418 -32.111 1.00 51.34 174 ALA A C 1
ATOM 1453 O O . ALA A 1 174 ? -32.070 16.487 -32.851 1.00 51.34 174 ALA A O 1
ATOM 1454 N N . GLY A 1 175 ? -33.663 17.774 -31.865 1.00 59.25 175 GLY A N 1
ATOM 1455 C CA . GLY A 1 175 ? -34.818 17.315 -32.631 1.00 59.25 175 GLY A CA 1
ATOM 1456 C C . GLY A 1 175 ? -34.912 17.974 -33.994 1.00 59.25 175 GLY A C 1
ATOM 1457 O O . GLY A 1 175 ? -34.167 18.950 -34.241 1.00 59.25 175 GLY A O 1
#

Secondary structure (DSSP, 8-state):
-HHHHHHHHHHHTT--SSS-HHHH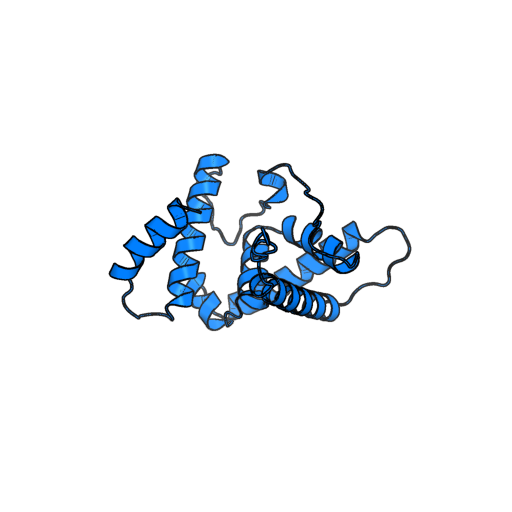HHHHHHHHHHHHHHHHHT--S---TTS----HHHHH------TT-SSHHHHHHHHHHTTS-HHHHHHHHHHHTT---HHHHHHHHTS-HHHHHHHHHHHHHHHHHHHHHHH-STTPPPPPHHHHHHHHHHHHHHHHHHHHSPPTT------